Protein AF-A0A955XCD8-F1 (afdb_monomer)

pLDDT: mean 90.39, std 12.27, range [41.38, 97.62]

Nearest PDB structures (foldseek):
  3mpr-assembly1_A  TM=3.540E-01  e=1.830E+00  Bacteroides thetaiotaomicron
  1usp-assembly1_B  TM=4.556E-01  e=6.179E+00  Deinococcus radiodurans R1 = ATCC 13939 = DSM 20539
  3mpr-assembly2_D  TM=3.503E-01  e=1.945E+00  Bacteroides thetaiotaomicron
  4c1r-assembly4_D  TM=3.469E-01  e=5.814E+00  Bacteroides thetaiotaomicron VPI-5482
  3mpr-assembly2_C  TM=3.593E-01  e=7.416E+00  Bacteroides thetaiotaomicron

Solvent-accessible surface area (backbone atoms only — not comparable to full-atom values): 7763 Å² total; per-residue (Å²): 129,85,77,77,78,74,82,87,52,43,66,85,67,39,50,75,35,89,67,56,73,42,82,48,87,45,74,82,43,40,70,12,54,64,61,25,47,70,52,34,46,76,71,42,58,73,48,45,77,54,34,29,31,31,73,87,70,80,42,29,23,43,34,37,40,42,68,62,57,66,87,40,58,72,68,46,49,66,56,52,56,36,49,52,55,21,52,66,62,33,68,84,38,81,82,54,69,48,32,38,36,40,34,31,71,97,44,39,37,36,39,47,45,68,58,43,49,34,43,67,70,63,76,37,56,71,68,63,44,52,73,64,32,22,24,45,66,129

Secondary structure (DSSP, 8-state):
-PPPPP----GGGSEEEP--EEE--GGGGHHHHHHHHHHHHHHSTT-EEEEEEETTS--EEEEEE-SS--SSGGGGHHHHHHHHHHHHHTTT-SSPEEEEEEEETTEEEEEEHHHHHHHHTTSS-HHHHHTT-EEEP-

Foldseek 3Di:
DPDDPQPPDAPVNFAADDFDKDFDDCVLLVQLQVQLVVQCCVLANPKHWGWIATPVRDAIEIEIEGPAADGGLLSCLSVLLSSVSSCVRNVPGPPHHQKYWYHGPPKIKMDGPVLSVCCNVVVDDSSVSSNRIHIYDD

Sequence (138 aa):
APVAPAPAGGFAALKVAPGMYAPVNPAAWKDGLDAVAPLLEKRAPGARTDMQIRTDGRFHALRITLAKPAKAPAELVPVFRSAVVFFERTRAVKPAAEQVVVVSGDVSVVADKAAIMDLFLERVDEAAFVARLGRLGG

Structure (mmCIF, N/CA/C/O backbone):
data_AF-A0A955XCD8-F1
#
_entry.id   AF-A0A955XCD8-F1
#
loop_
_atom_site.group_PDB
_atom_site.id
_atom_site.type_symbol
_atom_site.label_atom_id
_atom_site.label_alt_id
_atom_site.label_comp_id
_atom_site.label_asym_id
_atom_site.label_entity_id
_atom_site.label_seq_id
_atom_site.pdbx_PDB_ins_code
_atom_site.Cartn_x
_atom_site.Cartn_y
_atom_site.Cartn_z
_atom_site.occupancy
_atom_site.B_iso_or_equiv
_atom_site.auth_seq_id
_atom_site.auth_comp_id
_atom_site.auth_asym_id
_atom_site.auth_atom_id
_atom_site.pdbx_PDB_model_num
ATOM 1 N N . ALA A 1 1 ? -35.223 7.211 5.276 1.00 46.28 1 ALA A N 1
ATOM 2 C CA . ALA A 1 1 ? -34.754 5.814 5.369 1.00 46.28 1 ALA A CA 1
ATOM 3 C C . ALA A 1 1 ? -33.669 5.749 6.437 1.00 46.28 1 ALA A C 1
ATOM 5 O O . ALA A 1 1 ? -32.887 6.695 6.491 1.00 46.28 1 ALA A O 1
ATOM 6 N N . PRO A 1 2 ? -33.625 4.724 7.303 1.00 42.66 2 PRO A N 1
ATOM 7 C CA . PRO A 1 2 ? -32.503 4.569 8.217 1.00 42.66 2 PRO A CA 1
ATOM 8 C C . PRO A 1 2 ? -31.244 4.297 7.388 1.00 42.66 2 PRO A C 1
ATOM 10 O O . PRO A 1 2 ? -31.266 3.473 6.474 1.00 42.66 2 PRO A O 1
ATOM 13 N N . VAL A 1 3 ? -30.173 5.033 7.674 1.00 47.31 3 VAL A N 1
ATOM 14 C CA . VAL A 1 3 ? -28.849 4.816 7.086 1.00 47.31 3 VAL A CA 1
ATOM 15 C C . VAL A 1 3 ? -28.376 3.440 7.553 1.00 47.31 3 VAL A C 1
ATOM 17 O O . VAL A 1 3 ? -28.313 3.192 8.756 1.00 47.31 3 VAL A O 1
ATOM 20 N N . ALA A 1 4 ? -28.116 2.526 6.6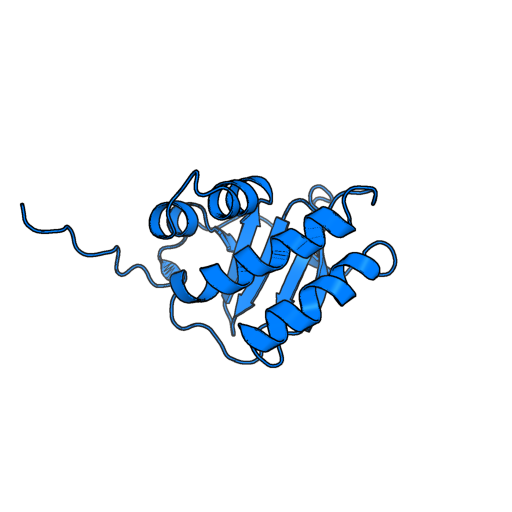16 1.00 41.38 4 ALA A N 1
ATOM 21 C CA . ALA A 1 4 ? -27.574 1.211 6.939 1.00 41.38 4 ALA A CA 1
ATOM 22 C C . ALA A 1 4 ? -26.269 1.383 7.743 1.00 41.38 4 ALA A C 1
ATOM 24 O O . ALA A 1 4 ? -25.456 2.239 7.382 1.00 41.38 4 ALA A 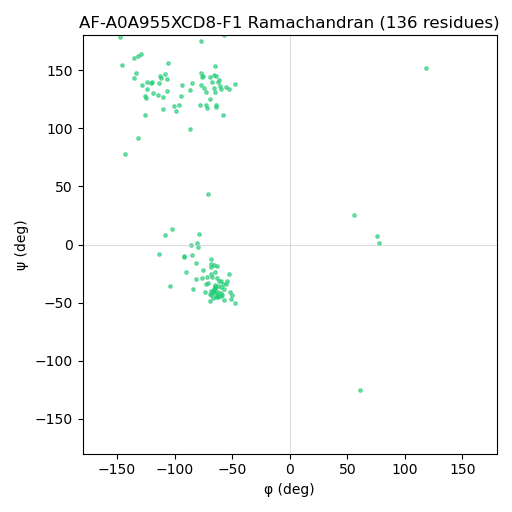O 1
ATOM 25 N N . PRO A 1 5 ? -26.055 0.621 8.831 1.00 45.25 5 PRO A N 1
ATOM 26 C CA . PRO A 1 5 ? -24.815 0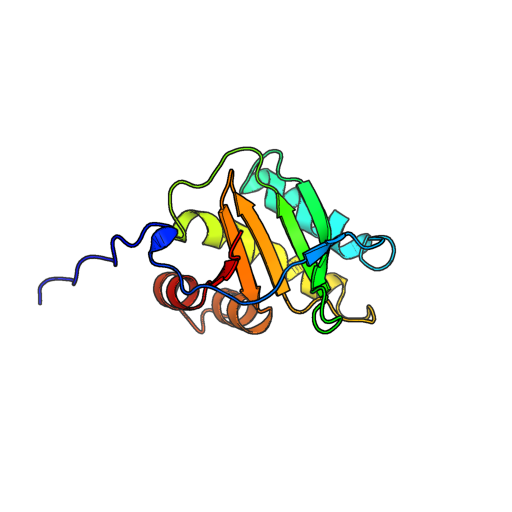.714 9.584 1.00 45.25 5 PRO A CA 1
ATOM 27 C C . PRO A 1 5 ? -23.654 0.366 8.650 1.00 45.25 5 PRO A C 1
ATOM 29 O O . PRO A 1 5 ? -23.724 -0.615 7.905 1.00 45.25 5 PRO A O 1
ATOM 32 N N . ALA A 1 6 ? -22.597 1.182 8.680 1.00 51.66 6 ALA A N 1
ATOM 33 C CA . ALA A 1 6 ? -21.337 0.855 8.023 1.00 51.66 6 ALA A CA 1
ATOM 34 C C . ALA A 1 6 ? -20.957 -0.588 8.390 1.00 51.66 6 ALA A C 1
ATOM 36 O O . ALA A 1 6 ? -21.143 -0.967 9.554 1.00 51.66 6 ALA A O 1
ATOM 37 N N . PRO A 1 7 ? -20.460 -1.415 7.452 1.00 48.56 7 PRO A N 1
ATOM 38 C CA . PRO A 1 7 ? -20.062 -2.763 7.802 1.00 48.56 7 PRO A CA 1
ATOM 39 C C . PRO A 1 7 ? -18.998 -2.656 8.893 1.00 48.56 7 PRO A C 1
ATOM 41 O O . PRO A 1 7 ? -17.886 -2.191 8.653 1.00 48.56 7 PRO A O 1
ATOM 44 N N . ALA A 1 8 ? -19.356 -3.088 10.102 1.00 47.69 8 ALA A N 1
ATOM 45 C CA . ALA A 1 8 ? -18.471 -3.241 11.251 1.00 47.69 8 ALA A CA 1
ATOM 46 C C . ALA A 1 8 ? -17.517 -4.431 11.032 1.00 47.69 8 ALA A C 1
ATOM 48 O O . ALA A 1 8 ? -17.322 -5.284 11.894 1.00 47.69 8 ALA A O 1
ATOM 49 N N . GLY A 1 9 ? -16.966 -4.535 9.827 1.00 60.75 9 GLY A N 1
ATOM 50 C CA . GLY A 1 9 ? -16.002 -5.540 9.453 1.00 60.75 9 GLY A CA 1
ATOM 51 C C . GLY A 1 9 ? -14.622 -5.035 9.820 1.00 60.75 9 GLY A C 1
ATOM 52 O O . GLY A 1 9 ? -14.026 -4.257 9.078 1.00 60.75 9 GLY A O 1
ATOM 53 N N . GLY A 1 10 ? -14.097 -5.482 10.960 1.00 82.38 10 GLY A N 1
ATOM 54 C CA . GLY A 1 10 ? -12.661 -5.394 11.216 1.00 82.38 10 GLY A CA 1
ATOM 55 C C . GLY A 1 10 ? -11.864 -6.122 10.124 1.00 82.38 10 GLY A C 1
ATOM 56 O O . GLY A 1 10 ? -12.427 -6.732 9.215 1.00 82.38 10 GLY A O 1
ATOM 57 N N . PHE A 1 11 ? -10.537 -6.129 10.220 1.00 87.25 11 PHE A N 1
ATOM 58 C CA . PHE A 1 11 ? -9.675 -6.765 9.211 1.00 87.25 11 PHE A CA 1
ATOM 59 C C . PHE A 1 11 ? -10.023 -8.231 8.888 1.00 87.25 11 PHE A C 1
ATOM 61 O O . PHE A 1 11 ? -9.744 -8.693 7.786 1.00 87.25 11 PHE A O 1
ATOM 68 N N . ALA A 1 12 ? -10.660 -8.955 9.814 1.00 85.38 12 ALA A N 1
ATOM 69 C CA . ALA A 1 12 ? -11.139 -10.321 9.605 1.00 85.38 12 ALA A CA 1
ATOM 70 C C . ALA A 1 12 ? -12.251 -10.449 8.543 1.00 85.38 12 ALA A C 1
ATOM 72 O O . ALA A 1 12 ? -12.412 -11.523 7.974 1.00 85.38 12 ALA A O 1
ATOM 73 N N . ALA A 1 13 ? -13.001 -9.378 8.266 1.00 85.81 13 ALA A N 1
ATOM 74 C CA . ALA A 1 13 ? -14.069 -9.364 7.266 1.00 85.81 13 ALA A CA 1
ATOM 75 C C . ALA A 1 13 ? -13.566 -9.082 5.838 1.00 85.81 13 ALA A C 1
ATOM 77 O O . ALA A 1 13 ? -14.334 -9.192 4.883 1.00 85.81 13 ALA A O 1
ATOM 78 N N . LEU A 1 14 ? -12.292 -8.704 5.678 1.00 89.62 14 LEU A N 1
ATOM 79 C CA . LEU A 1 14 ? -11.691 -8.510 4.361 1.00 89.62 14 LEU A CA 1
ATOM 80 C C . LEU A 1 14 ? -11.526 -9.855 3.650 1.00 89.62 14 LEU A C 1
ATOM 82 O O . LEU A 1 14 ? -11.183 -10.869 4.264 1.00 89.62 14 LEU A O 1
ATOM 86 N N . LYS A 1 15 ? -11.715 -9.854 2.327 1.00 90.38 15 LYS A N 1
ATOM 87 C CA . LYS A 1 15 ? -11.483 -11.041 1.496 1.00 90.38 15 LYS A CA 1
ATOM 88 C C . LYS A 1 15 ? -10.020 -11.461 1.608 1.00 90.38 15 LYS A C 1
ATOM 90 O O . LYS A 1 15 ? -9.132 -10.614 1.540 1.00 90.38 15 LYS A O 1
ATOM 95 N N . VAL A 1 16 ? -9.761 -12.760 1.752 1.00 89.94 16 VAL A N 1
ATOM 96 C CA . VAL A 1 16 ? -8.385 -13.267 1.751 1.00 89.94 16 VAL A CA 1
ATOM 97 C C . VAL A 1 16 ? -7.834 -13.174 0.330 1.00 89.94 16 VAL A C 1
ATOM 99 O O . VAL A 1 16 ? -8.366 -13.794 -0.590 1.00 89.94 16 VAL A O 1
ATOM 102 N N . ALA A 1 17 ? -6.789 -12.374 0.151 1.00 87.75 17 ALA A N 1
ATOM 103 C CA . ALA A 1 17 ? -6.063 -12.267 -1.100 1.00 87.75 17 ALA A CA 1
ATOM 104 C C . ALA A 1 17 ? -4.973 -13.352 -1.153 1.00 87.75 17 ALA A C 1
ATOM 106 O O . ALA A 1 17 ? -4.243 -13.533 -0.174 1.00 87.75 17 ALA A O 1
ATOM 107 N N . PRO A 1 18 ? -4.856 -14.086 -2.272 1.00 79.88 18 PRO A N 1
ATOM 108 C CA . PRO A 1 18 ? -3.857 -15.131 -2.412 1.00 79.88 18 PRO A CA 1
ATOM 109 C C . PRO A 1 18 ? -2.462 -14.546 -2.646 1.00 79.88 18 PRO A C 1
ATOM 111 O O . PRO A 1 18 ? -2.289 -13.577 -3.392 1.00 79.88 18 PRO A O 1
ATOM 114 N N . GLY A 1 19 ? -1.462 -15.228 -2.095 1.00 80.25 19 GLY A N 1
ATOM 115 C CA . GLY A 1 19 ? -0.056 -15.009 -2.413 1.00 80.25 19 GLY A CA 1
ATOM 116 C C . GLY A 1 19 ? 0.782 -14.564 -1.223 1.00 80.25 19 GLY A C 1
ATOM 117 O O . GLY A 1 19 ? 0.304 -13.925 -0.291 1.00 80.25 19 GLY A O 1
ATOM 118 N N . MET A 1 20 ? 2.062 -14.906 -1.300 1.00 88.25 20 MET A N 1
ATOM 119 C CA . MET A 1 20 ? 3.102 -14.420 -0.401 1.00 88.25 20 MET A CA 1
ATOM 120 C C . MET A 1 20 ? 3.953 -13.395 -1.149 1.00 88.25 20 MET A C 1
ATOM 122 O O . MET A 1 20 ? 4.019 -13.428 -2.377 1.00 88.25 20 MET A O 1
ATOM 126 N N . TYR A 1 21 ? 4.614 -12.499 -0.423 1.00 92.94 21 TYR A N 1
ATOM 127 C CA . TYR A 1 21 ? 5.494 -11.487 -1.003 1.00 92.94 21 TYR A CA 1
ATOM 128 C C . TYR A 1 21 ? 6.907 -11.643 -0.453 1.00 92.94 21 TYR A C 1
ATOM 130 O O . TYR A 1 21 ? 7.097 -11.878 0.739 1.00 92.94 21 TYR A O 1
ATOM 138 N N . ALA A 1 22 ? 7.894 -11.489 -1.328 1.00 93.31 22 ALA A N 1
ATOM 139 C CA . ALA A 1 22 ? 9.309 -11.492 -0.992 1.00 93.31 22 ALA A CA 1
ATOM 140 C C . ALA A 1 22 ? 9.906 -10.093 -1.222 1.00 93.31 22 ALA A C 1
ATOM 142 O O . ALA A 1 22 ? 9.485 -9.400 -2.153 1.00 93.31 22 ALA A O 1
ATOM 143 N N . PRO A 1 23 ? 10.868 -9.650 -0.394 1.00 94.94 23 PRO A N 1
ATOM 144 C CA . PRO A 1 23 ? 11.543 -8.373 -0.598 1.00 94.94 23 PRO A CA 1
ATOM 145 C C . PRO A 1 23 ? 12.350 -8.374 -1.900 1.00 94.94 23 PRO A C 1
ATOM 147 O O . PRO A 1 23 ? 12.942 -9.387 -2.275 1.00 94.94 23 PRO A O 1
ATOM 150 N N . VAL A 1 24 ? 12.411 -7.222 -2.567 1.00 95.06 24 VAL A N 1
ATOM 151 C CA . VAL A 1 24 ? 13.263 -7.000 -3.746 1.00 95.06 24 VAL A CA 1
ATOM 152 C C . VAL A 1 24 ? 14.094 -5.733 -3.583 1.00 95.06 24 VAL A C 1
ATOM 154 O O . VAL A 1 24 ? 13.805 -4.891 -2.735 1.00 95.06 24 VAL A O 1
ATOM 157 N N . ASN A 1 25 ? 15.137 -5.583 -4.402 1.00 93.56 25 ASN A N 1
ATOM 158 C CA . ASN A 1 25 ? 15.966 -4.381 -4.388 1.00 93.56 25 ASN A CA 1
ATOM 159 C C . ASN A 1 25 ? 15.133 -3.146 -4.801 1.00 93.56 25 ASN A C 1
ATOM 161 O O . ASN A 1 25 ? 14.669 -3.092 -5.941 1.00 93.56 25 ASN A O 1
ATOM 165 N N . PRO A 1 26 ? 14.977 -2.135 -3.928 1.00 93.69 26 PRO A N 1
ATOM 166 C CA . PRO A 1 26 ? 14.133 -0.978 -4.202 1.00 93.69 26 PRO A CA 1
ATOM 167 C C . PRO A 1 26 ? 14.782 0.078 -5.111 1.00 93.69 26 PRO A C 1
ATOM 169 O O . PRO A 1 26 ? 14.125 1.069 -5.423 1.00 93.69 26 PRO A O 1
ATOM 172 N N . ALA A 1 27 ? 16.041 -0.091 -5.538 1.00 94.69 27 ALA A N 1
ATOM 173 C CA . ALA A 1 27 ? 16.820 0.948 -6.223 1.00 94.69 27 ALA A CA 1
ATOM 174 C C . ALA A 1 27 ? 16.102 1.573 -7.432 1.00 94.69 27 ALA A C 1
ATOM 176 O O . ALA A 1 27 ? 16.115 2.792 -7.586 1.00 94.69 27 ALA A O 1
ATOM 177 N N . ALA A 1 28 ? 15.416 0.762 -8.243 1.00 92.88 28 ALA A N 1
ATOM 178 C CA . ALA A 1 28 ? 14.690 1.243 -9.420 1.00 92.88 28 ALA A CA 1
ATOM 179 C C . ALA A 1 28 ? 13.453 2.101 -9.081 1.00 92.88 28 ALA A C 1
ATOM 181 O O . ALA A 1 28 ? 12.991 2.862 -9.924 1.00 92.88 28 ALA A O 1
ATOM 182 N N . TRP A 1 29 ? 12.926 2.008 -7.855 1.00 95.88 29 TRP A N 1
ATOM 183 C CA . TRP A 1 29 ? 11.754 2.754 -7.381 1.00 95.88 29 TRP A CA 1
ATOM 184 C C . TRP A 1 29 ? 12.111 3.857 -6.379 1.00 95.88 29 TRP A C 1
ATOM 186 O O . TRP A 1 29 ? 11.205 4.461 -5.802 1.00 95.88 29 TRP A O 1
ATOM 196 N N . LYS A 1 30 ? 13.407 4.133 -6.170 1.00 95.44 30 LYS A N 1
ATOM 197 C CA . LYS A 1 30 ? 13.894 5.068 -5.148 1.00 95.44 30 LYS A CA 1
ATOM 198 C C . LYS A 1 30 ? 13.194 6.428 -5.205 1.00 95.44 30 LYS A C 1
ATOM 200 O O . LYS A 1 30 ? 12.693 6.882 -4.182 1.00 95.44 30 LYS A O 1
ATOM 205 N N . ASP A 1 31 ? 13.065 7.016 -6.390 1.00 94.12 31 ASP A N 1
ATOM 206 C CA . ASP A 1 31 ? 12.405 8.317 -6.567 1.00 94.12 31 ASP A CA 1
ATOM 207 C C . ASP A 1 31 ? 10.940 8.304 -6.103 1.00 94.12 31 ASP A C 1
ATOM 209 O O . ASP A 1 31 ? 10.445 9.275 -5.530 1.00 94.12 31 ASP A O 1
ATOM 213 N N . GLY A 1 32 ? 10.231 7.193 -6.327 1.00 95.38 32 GLY A N 1
ATOM 214 C CA . GLY A 1 32 ? 8.868 7.013 -5.836 1.00 95.38 32 GLY A CA 1
ATOM 215 C C . GLY A 1 32 ? 8.808 6.866 -4.322 1.00 95.38 32 GLY A C 1
ATOM 216 O O . GLY A 1 32 ? 7.923 7.446 -3.692 1.00 95.38 32 GLY A O 1
ATOM 217 N N . LEU A 1 33 ? 9.735 6.096 -3.744 1.00 96.44 33 LEU A N 1
ATOM 218 C CA . LEU A 1 33 ? 9.825 5.862 -2.300 1.00 96.44 33 LEU A CA 1
ATOM 219 C C . LEU A 1 33 ? 10.129 7.161 -1.543 1.00 96.44 33 LEU A C 1
ATOM 221 O O . LEU A 1 33 ? 9.448 7.481 -0.567 1.00 96.44 33 LEU A O 1
ATOM 225 N N . ASP A 1 34 ? 11.083 7.944 -2.043 1.00 95.88 34 ASP A N 1
ATOM 226 C CA . ASP A 1 34 ? 11.450 9.240 -1.472 1.00 95.88 34 ASP A CA 1
ATOM 227 C C . ASP A 1 34 ? 10.289 10.246 -1.581 1.00 95.88 34 ASP A C 1
ATOM 229 O O . ASP A 1 34 ? 10.050 11.031 -0.664 1.00 95.88 34 ASP A O 1
ATOM 233 N N . ALA A 1 35 ? 9.517 10.202 -2.674 1.00 94.88 35 ALA A N 1
ATOM 234 C CA . ALA A 1 35 ? 8.377 11.094 -2.879 1.00 94.88 35 ALA A CA 1
ATOM 235 C C . ALA A 1 35 ? 7.166 10.767 -1.990 1.00 94.88 35 ALA A C 1
ATOM 237 O O . ALA A 1 35 ? 6.434 11.678 -1.594 1.00 94.88 35 ALA A O 1
ATOM 238 N N . VAL A 1 36 ? 6.926 9.489 -1.679 1.00 95.75 36 VAL A N 1
ATOM 239 C CA . VAL A 1 36 ? 5.791 9.075 -0.836 1.00 95.75 36 VAL A CA 1
ATOM 240 C C . VAL A 1 36 ? 6.076 9.231 0.659 1.00 95.75 36 VAL A C 1
ATOM 242 O O . VAL A 1 36 ? 5.155 9.528 1.421 1.00 95.75 36 VAL A O 1
ATOM 245 N N . ALA A 1 37 ? 7.338 9.110 1.082 1.00 93.62 37 ALA A N 1
ATOM 246 C CA . ALA A 1 37 ? 7.761 9.235 2.479 1.00 93.62 37 ALA A CA 1
ATOM 247 C C . ALA A 1 37 ? 7.201 10.475 3.220 1.00 93.62 37 ALA A C 1
ATOM 249 O O . ALA A 1 37 ? 6.593 10.293 4.276 1.00 93.62 37 ALA A O 1
ATOM 250 N N . PRO A 1 38 ? 7.292 11.720 2.702 1.00 94.50 38 PRO A N 1
ATOM 251 C CA . PRO A 1 38 ? 6.765 12.893 3.409 1.00 94.50 38 PRO A CA 1
ATOM 252 C C . PRO A 1 38 ? 5.232 12.923 3.499 1.00 94.50 38 PRO A C 1
ATOM 254 O O . PRO A 1 38 ? 4.681 13.556 4.401 1.00 94.50 38 PRO A O 1
ATOM 257 N N . LEU A 1 39 ? 4.520 12.268 2.573 1.00 94.75 39 LEU A N 1
ATOM 258 C CA . LEU A 1 39 ? 3.064 12.124 2.664 1.00 94.75 39 LEU A CA 1
ATOM 259 C C . LEU A 1 39 ? 2.693 11.107 3.740 1.00 94.75 39 LEU A C 1
ATOM 261 O O . LEU A 1 39 ? 1.773 11.352 4.521 1.00 94.75 39 LEU A O 1
ATOM 265 N N . LEU A 1 40 ? 3.437 10.003 3.813 1.00 93.69 40 LEU A N 1
ATOM 266 C CA . LEU A 1 40 ? 3.247 8.992 4.844 1.00 93.69 40 LEU A CA 1
ATOM 267 C C . LEU A 1 40 ? 3.575 9.530 6.227 1.00 93.69 40 LEU A C 1
ATOM 269 O O . LEU A 1 40 ? 2.788 9.295 7.128 1.00 93.69 40 LEU A O 1
ATOM 273 N N . GLU A 1 41 ? 4.617 10.339 6.396 1.00 92.94 41 GLU A N 1
ATOM 274 C CA . GLU A 1 41 ? 4.931 10.920 7.706 1.00 92.94 41 GLU A CA 1
ATOM 275 C C . GLU A 1 41 ? 3.776 11.775 8.259 1.00 92.94 41 GLU A C 1
ATOM 277 O O . GLU A 1 41 ? 3.520 11.790 9.459 1.00 92.94 41 GLU A O 1
ATOM 282 N N . LYS A 1 42 ? 2.992 12.423 7.385 1.00 92.12 42 LYS A N 1
ATOM 283 C CA . LYS A 1 42 ? 1.798 13.188 7.785 1.00 92.12 42 LYS A CA 1
ATOM 284 C C . LYS A 1 42 ? 0.589 12.313 8.134 1.00 92.12 42 LYS A C 1
ATOM 286 O O . LYS A 1 42 ? -0.282 12.761 8.875 1.00 92.12 42 LYS A O 1
ATOM 291 N N . ARG A 1 43 ? 0.470 11.121 7.542 1.00 91.69 43 ARG A N 1
ATOM 292 C CA . ARG A 1 43 ? -0.728 10.256 7.643 1.00 91.69 43 ARG A CA 1
ATOM 293 C C . ARG A 1 43 ? -0.539 9.071 8.588 1.00 91.69 43 ARG A C 1
ATOM 295 O O . ARG A 1 43 ? 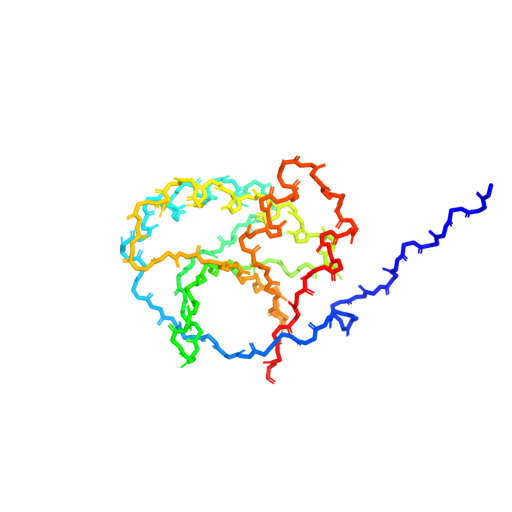-1.476 8.683 9.273 1.00 91.69 43 ARG A O 1
ATOM 302 N N . ALA A 1 44 ? 0.663 8.522 8.615 1.00 92.06 44 ALA A N 1
ATOM 303 C CA . ALA A 1 44 ? 1.116 7.409 9.428 1.00 92.06 44 ALA A CA 1
ATOM 304 C C . ALA A 1 44 ? 2.580 7.660 9.855 1.00 92.06 44 ALA A C 1
ATOM 306 O O . ALA A 1 44 ? 3.498 7.087 9.262 1.00 92.06 44 ALA A O 1
ATOM 307 N N . PRO A 1 45 ? 2.808 8.522 10.865 1.00 93.31 45 PRO A N 1
ATOM 308 C CA . PRO A 1 45 ? 4.149 8.880 11.323 1.00 93.31 45 PRO A CA 1
ATOM 309 C C . PRO A 1 45 ? 5.006 7.654 11.646 1.00 93.31 45 PRO A C 1
ATOM 311 O O . PRO A 1 45 ? 4.547 6.726 12.322 1.00 93.31 45 PRO A O 1
ATOM 314 N N . GLY A 1 46 ? 6.248 7.649 11.162 1.00 93.19 46 GLY A N 1
ATOM 315 C CA . GLY A 1 46 ? 7.183 6.537 11.335 1.00 93.19 46 GLY A CA 1
ATOM 316 C C . GLY A 1 46 ? 6.919 5.321 10.440 1.00 93.19 46 GLY A C 1
ATOM 317 O O . GLY A 1 46 ? 7.576 4.291 10.619 1.00 93.19 46 GLY A O 1
ATOM 318 N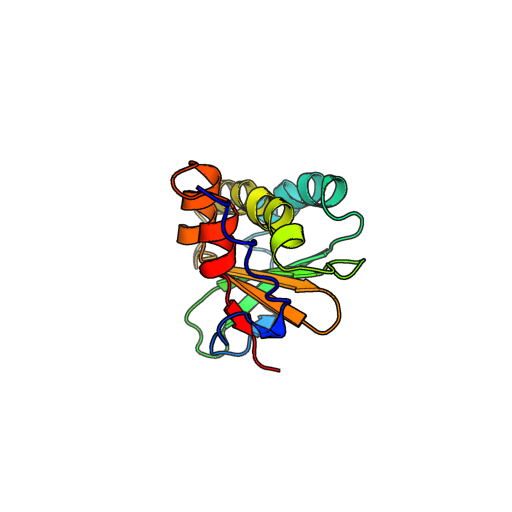 N . ALA A 1 47 ? 5.980 5.402 9.489 1.00 95.25 47 ALA A N 1
ATOM 319 C CA . ALA A 1 47 ? 5.801 4.353 8.493 1.00 95.25 47 ALA A CA 1
ATOM 320 C C . ALA A 1 47 ? 7.059 4.193 7.627 1.00 95.25 47 ALA A C 1
ATOM 322 O O . ALA A 1 47 ? 7.696 5.164 7.223 1.00 95.25 47 ALA A O 1
ATOM 323 N N . ARG A 1 48 ? 7.405 2.944 7.319 1.00 95.38 48 ARG A N 1
ATOM 324 C CA . ARG A 1 48 ? 8.540 2.595 6.456 1.00 95.38 48 ARG A CA 1
ATOM 325 C C . ARG A 1 48 ? 8.044 2.080 5.122 1.00 95.38 48 ARG A C 1
ATOM 327 O O . ARG A 1 48 ? 7.017 1.407 5.074 1.00 95.38 48 ARG A O 1
ATOM 334 N N . THR A 1 49 ? 8.792 2.352 4.062 1.00 96.44 49 THR A N 1
ATOM 335 C CA . THR A 1 49 ? 8.470 1.890 2.714 1.00 96.44 49 THR A CA 1
ATOM 336 C C . THR A 1 49 ? 9.574 1.008 2.156 1.00 96.44 49 THR A C 1
ATOM 338 O O . THR A 1 49 ? 10.759 1.270 2.357 1.00 96.44 49 THR A O 1
ATOM 341 N N . ASP A 1 50 ? 9.178 -0.057 1.469 1.00 95.62 50 ASP A N 1
ATOM 342 C CA . ASP A 1 50 ? 10.079 -0.939 0.732 1.00 95.62 50 ASP A CA 1
ATOM 343 C C . ASP A 1 50 ? 9.377 -1.497 -0.516 1.00 95.62 50 ASP A C 1
ATOM 345 O O . ASP A 1 50 ? 8.221 -1.164 -0.797 1.00 95.62 50 ASP A O 1
ATOM 349 N N . MET A 1 51 ? 10.097 -2.296 -1.301 1.00 97.38 51 MET A N 1
ATOM 350 C CA . MET A 1 51 ? 9.555 -2.958 -2.483 1.00 97.38 51 MET A CA 1
ATOM 351 C C . MET A 1 51 ? 9.519 -4.464 -2.281 1.00 97.38 51 MET A C 1
ATOM 353 O O . MET A 1 51 ? 10.476 -5.077 -1.799 1.00 97.38 51 MET A O 1
ATOM 357 N N . GLN A 1 52 ? 8.431 -5.070 -2.742 1.00 96.38 52 GLN A N 1
ATOM 358 C CA . GLN A 1 52 ? 8.257 -6.513 -2.744 1.00 96.38 52 GLN A CA 1
ATOM 359 C C . GLN A 1 52 ? 7.781 -7.020 -4.099 1.00 96.38 52 GLN A C 1
ATOM 361 O O . GLN A 1 52 ? 7.245 -6.270 -4.913 1.00 96.38 52 GLN A O 1
ATOM 366 N N . ILE A 1 53 ? 7.943 -8.318 -4.322 1.00 96.00 53 ILE A N 1
ATOM 367 C CA . ILE A 1 53 ? 7.339 -9.046 -5.432 1.00 96.00 53 ILE A CA 1
ATOM 368 C C . ILE A 1 53 ? 6.527 -10.208 -4.876 1.00 96.00 53 ILE A C 1
ATOM 370 O O . ILE A 1 53 ? 6.949 -10.875 -3.929 1.00 96.00 53 ILE A O 1
ATOM 374 N N . ARG A 1 54 ? 5.353 -10.461 -5.449 1.00 93.75 54 ARG A N 1
ATOM 375 C CA . ARG A 1 54 ? 4.596 -11.672 -5.143 1.00 93.75 54 ARG A CA 1
ATOM 376 C C . ARG A 1 54 ? 5.425 -12.895 -5.546 1.00 93.75 54 ARG A C 1
ATOM 378 O O . ARG A 1 54 ? 6.097 -12.870 -6.572 1.00 93.75 54 ARG A O 1
ATOM 385 N N . THR A 1 55 ? 5.394 -13.964 -4.758 1.00 91.00 55 THR A N 1
ATOM 386 C CA . THR A 1 55 ? 6.256 -15.147 -4.942 1.00 91.00 55 THR A CA 1
ATOM 387 C C . THR A 1 55 ? 6.020 -15.898 -6.252 1.00 91.00 55 THR A C 1
ATOM 389 O O . THR A 1 55 ? 6.893 -16.635 -6.692 1.00 91.00 55 THR A O 1
ATOM 392 N N . ASP A 1 56 ? 4.879 -15.684 -6.910 1.00 88.62 56 ASP A N 1
ATOM 393 C CA . ASP A 1 56 ? 4.612 -16.182 -8.264 1.00 88.62 56 ASP A CA 1
ATOM 394 C C . ASP A 1 56 ? 5.235 -15.313 -9.378 1.00 88.62 56 ASP A C 1
ATOM 396 O O . ASP A 1 56 ? 5.047 -15.592 -10.561 1.00 88.62 56 ASP A O 1
ATOM 400 N N . GLY A 1 57 ? 5.948 -14.243 -9.014 1.00 86.94 57 GLY A N 1
ATOM 401 C CA . GLY A 1 57 ? 6.661 -13.335 -9.910 1.00 86.94 57 GLY A CA 1
ATOM 402 C C . GLY A 1 57 ? 5.785 -12.315 -10.638 1.00 86.94 57 GLY A C 1
ATOM 403 O O . GLY A 1 57 ? 6.305 -11.534 -11.432 1.00 86.94 57 GLY A O 1
ATOM 404 N N . ARG A 1 58 ? 4.465 -12.302 -10.405 1.00 87.12 58 ARG A N 1
ATOM 405 C CA . ARG A 1 58 ? 3.532 -11.552 -11.266 1.00 87.12 58 ARG A CA 1
ATOM 406 C C . ARG A 1 58 ? 3.407 -10.080 -10.899 1.00 87.12 58 ARG A C 1
ATOM 408 O O . ARG A 1 58 ? 3.319 -9.254 -11.798 1.00 87.12 58 ARG A O 1
ATOM 415 N N . PHE A 1 59 ? 3.414 -9.747 -9.609 1.00 91.88 59 PHE A N 1
ATOM 416 C CA . PHE A 1 59 ? 3.139 -8.382 -9.156 1.00 91.88 59 PHE A CA 1
ATOM 417 C C . PHE A 1 59 ? 4.255 -7.830 -8.287 1.00 91.88 59 PHE A C 1
ATOM 419 O O . PHE A 1 59 ? 4.597 -8.418 -7.262 1.00 91.88 59 PHE A O 1
ATOM 426 N N . HIS A 1 60 ? 4.768 -6.662 -8.672 1.00 95.69 60 HIS A N 1
ATOM 427 C CA . HIS A 1 60 ? 5.575 -5.837 -7.780 1.00 95.69 60 HIS A CA 1
ATOM 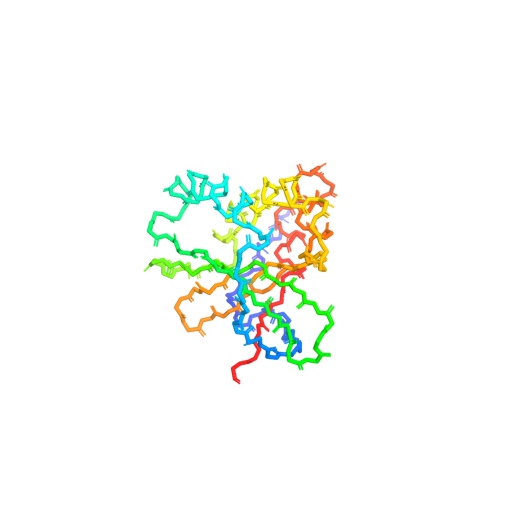428 C C . HIS A 1 60 ? 4.646 -4.974 -6.933 1.00 95.69 60 HIS A C 1
ATOM 430 O O . HIS A 1 60 ? 3.661 -4.421 -7.434 1.00 95.69 60 HIS A O 1
ATOM 436 N N . ALA A 1 61 ? 4.975 -4.846 -5.655 1.00 96.81 61 ALA A N 1
ATOM 437 C CA . ALA A 1 61 ? 4.191 -4.113 -4.687 1.00 96.81 61 ALA A CA 1
ATOM 438 C C . ALA A 1 61 ? 5.050 -3.108 -3.924 1.00 96.81 61 ALA A C 1
ATOM 440 O O . ALA A 1 61 ? 6.156 -3.427 -3.485 1.00 96.81 61 ALA A O 1
ATOM 441 N N . LEU A 1 62 ? 4.503 -1.910 -3.727 1.00 97.62 62 LEU A N 1
ATOM 442 C CA . LEU A 1 62 ? 4.982 -1.000 -2.694 1.00 97.62 62 LEU A CA 1
ATOM 443 C C . LEU A 1 62 ? 4.536 -1.556 -1.344 1.00 97.62 62 LEU A C 1
ATOM 445 O O . LEU A 1 62 ? 3.335 -1.669 -1.099 1.00 97.62 62 LEU A O 1
ATOM 449 N N . ARG A 1 63 ? 5.470 -1.864 -0.450 1.00 97.19 63 ARG A N 1
ATOM 450 C CA . ARG A 1 63 ? 5.131 -2.189 0.933 1.00 97.19 63 ARG A CA 1
ATOM 451 C C . ARG A 1 63 ? 5.214 -0.942 1.791 1.00 97.19 63 ARG A C 1
ATOM 453 O O . ARG A 1 63 ? 6.167 -0.175 1.700 1.00 97.19 63 ARG A O 1
ATOM 460 N N . ILE A 1 64 ? 4.233 -0.777 2.666 1.00 97.56 64 ILE A N 1
ATOM 461 C CA . ILE A 1 64 ? 4.172 0.282 3.667 1.00 97.56 64 ILE A 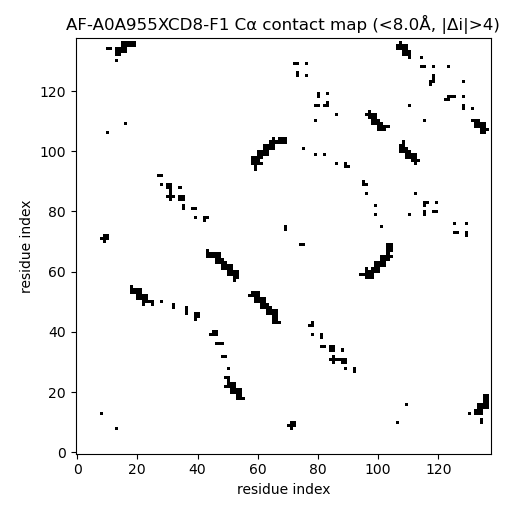CA 1
ATOM 462 C C . ILE A 1 64 ? 3.986 -0.388 5.025 1.00 97.56 64 ILE A C 1
ATOM 464 O O . ILE A 1 64 ? 2.942 -0.970 5.294 1.00 97.56 64 ILE A O 1
ATOM 468 N N . THR A 1 65 ? 4.991 -0.326 5.888 1.00 96.94 65 THR A N 1
ATOM 469 C CA . THR A 1 65 ? 4.918 -0.880 7.245 1.00 96.94 65 THR A CA 1
ATOM 470 C C . THR A 1 65 ? 4.608 0.239 8.225 1.00 96.94 65 THR A C 1
ATOM 472 O O . THR A 1 65 ? 5.417 1.151 8.390 1.00 96.94 65 THR A O 1
ATOM 475 N N . LEU A 1 66 ? 3.440 0.183 8.865 1.00 96.75 66 LEU A N 1
ATOM 476 C CA . LEU A 1 66 ? 3.006 1.191 9.829 1.00 96.75 66 LEU A CA 1
ATOM 477 C C . LEU A 1 66 ? 3.719 0.998 11.170 1.00 96.75 66 LEU A C 1
ATOM 479 O O . LEU A 1 66 ? 3.812 -0.118 11.675 1.00 96.75 66 LEU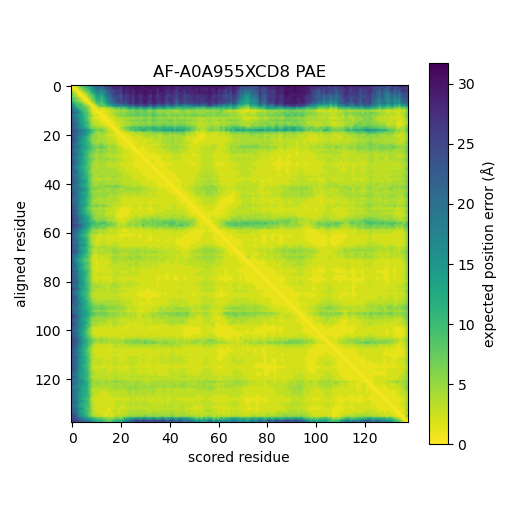 A O 1
ATOM 483 N N . ALA A 1 67 ? 4.169 2.096 11.784 1.00 94.75 67 ALA A N 1
ATOM 484 C CA . ALA A 1 67 ? 4.729 2.057 13.137 1.00 94.75 67 ALA A CA 1
ATOM 485 C C . ALA A 1 67 ? 3.655 1.808 14.208 1.00 94.75 67 ALA A C 1
ATOM 487 O O . ALA A 1 67 ? 3.924 1.177 15.229 1.00 94.75 67 ALA A O 1
ATOM 488 N N . LYS A 1 68 ? 2.435 2.309 13.980 1.00 93.44 68 LYS A N 1
ATOM 489 C CA . LYS A 1 68 ? 1.267 2.072 14.832 1.00 93.44 68 LYS A CA 1
ATOM 490 C C . LYS A 1 68 ? 0.229 1.276 14.043 1.00 93.44 68 LYS A C 1
ATOM 492 O O . LYS A 1 68 ? -0.105 1.699 12.935 1.00 93.44 68 LYS A O 1
ATOM 497 N N . PRO A 1 69 ? -0.285 0.160 14.582 1.00 92.88 69 PRO A N 1
ATOM 498 C CA . PRO A 1 69 ? -1.300 -0.618 13.894 1.00 92.88 69 PRO A CA 1
ATOM 499 C C . PRO A 1 69 ? -2.596 0.192 13.777 1.00 92.88 69 PRO A C 1
ATOM 501 O O . PRO A 1 69 ? -3.046 0.813 14.743 1.00 92.88 69 PRO A O 1
ATOM 504 N N . ALA A 1 70 ? -3.190 0.166 12.591 1.00 92.88 70 ALA A N 1
ATOM 505 C CA . ALA A 1 70 ? -4.541 0.639 12.348 1.00 92.88 70 ALA A CA 1
ATOM 506 C C . ALA A 1 70 ? -5.554 -0.248 13.082 1.00 92.88 70 ALA A C 1
ATOM 508 O O . ALA A 1 70 ? -5.369 -1.462 13.196 1.00 92.88 70 ALA A O 1
ATOM 509 N N . LYS A 1 71 ? -6.649 0.350 13.554 1.00 91.44 71 LYS A N 1
ATOM 510 C CA . LYS A 1 71 ? -7.719 -0.365 14.270 1.00 91.44 71 LYS A CA 1
ATOM 511 C C . LYS A 1 71 ? -8.799 -0.895 13.332 1.00 91.44 71 LYS A C 1
ATOM 513 O O . LYS A 1 71 ? -9.496 -1.848 13.671 1.00 91.44 71 LYS A O 1
ATOM 518 N N . ALA A 1 72 ? -8.932 -0.290 12.155 1.00 92.38 72 ALA A N 1
ATOM 519 C CA . ALA A 1 72 ? -9.927 -0.654 11.158 1.00 92.38 72 ALA A CA 1
ATOM 520 C C . ALA A 1 72 ? -9.389 -0.468 9.729 1.00 92.38 72 ALA A C 1
ATOM 522 O O . ALA A 1 72 ? -8.543 0.401 9.508 1.00 92.38 72 ALA A O 1
ATOM 523 N N . PRO A 1 73 ? -9.921 -1.206 8.734 1.00 93.81 73 PRO A N 1
ATOM 524 C CA . PRO A 1 73 ? -9.538 -1.030 7.331 1.00 93.81 73 PRO A CA 1
ATOM 525 C C . PRO A 1 73 ? -9.700 0.408 6.816 1.00 93.81 73 PRO A C 1
ATOM 527 O O . PRO A 1 73 ? -8.887 0.867 6.019 1.00 93.81 73 PRO A O 1
ATOM 530 N N . ALA A 1 74 ? -10.707 1.139 7.304 1.00 94.12 74 ALA A N 1
ATOM 531 C CA . ALA A 1 74 ? -10.954 2.530 6.924 1.00 94.12 74 ALA A CA 1
ATOM 532 C C . ALA A 1 74 ? -9.787 3.472 7.285 1.00 94.12 74 ALA A C 1
ATOM 534 O O . ALA A 1 74 ? -9.499 4.412 6.550 1.00 94.12 74 ALA A O 1
ATOM 535 N N . GLU A 1 75 ? -9.048 3.191 8.362 1.00 94.62 75 GLU A N 1
ATOM 536 C CA . GLU A 1 75 ? -7.880 3.994 8.754 1.00 94.62 75 GLU A CA 1
ATOM 537 C C . GLU A 1 75 ? -6.710 3.852 7.766 1.00 94.62 75 GLU A C 1
ATOM 539 O O . GLU A 1 75 ? -5.813 4.693 7.744 1.00 94.62 75 GLU A O 1
ATOM 544 N N . LEU A 1 76 ? -6.718 2.822 6.910 1.00 95.19 76 LEU A N 1
ATOM 545 C CA . LEU A 1 76 ? -5.704 2.633 5.871 1.00 95.19 76 LEU A CA 1
ATOM 546 C C . LEU A 1 76 ? -5.968 3.481 4.621 1.00 95.19 76 LEU A C 1
ATOM 548 O O . LEU A 1 76 ? -5.066 3.662 3.804 1.00 95.19 76 LEU A O 1
ATOM 552 N N . VAL A 1 77 ? -7.176 4.023 4.450 1.00 95.94 77 VAL A N 1
ATOM 553 C CA . VAL A 1 77 ? -7.561 4.776 3.245 1.00 95.94 77 VAL A CA 1
ATOM 554 C C . VAL A 1 77 ? -6.628 5.970 2.986 1.00 95.94 77 VAL A C 1
ATOM 556 O O . VAL A 1 77 ? -6.112 6.081 1.869 1.00 95.94 77 VAL A O 1
ATOM 559 N N . PRO A 1 78 ? -6.295 6.826 3.976 1.00 94.75 78 PRO A N 1
ATOM 560 C CA . PRO A 1 78 ? -5.344 7.920 3.763 1.00 94.75 78 PRO A CA 1
ATOM 561 C C . PRO A 1 78 ? -3.925 7.441 3.408 1.00 94.75 78 PRO A C 1
ATOM 563 O O . PRO A 1 78 ? -3.195 8.138 2.696 1.00 94.75 78 PRO A O 1
ATOM 566 N N . VAL A 1 79 ? -3.529 6.251 3.877 1.00 96.25 79 VAL A N 1
ATOM 567 C CA . VAL A 1 79 ? -2.235 5.629 3.551 1.00 96.25 79 VAL A CA 1
ATOM 568 C C . VAL A 1 79 ? -2.214 5.211 2.082 1.00 96.25 79 VAL A C 1
ATOM 570 O O . VAL A 1 79 ? -1.301 5.592 1.351 1.00 96.25 79 VAL A O 1
ATOM 573 N N . PHE A 1 80 ? -3.257 4.522 1.612 1.00 97.00 80 PHE A N 1
ATOM 574 C CA . PHE A 1 80 ? -3.385 4.139 0.205 1.00 97.00 80 PHE A CA 1
ATOM 575 C C . PHE A 1 80 ? -3.455 5.350 -0.731 1.00 97.00 80 PHE A C 1
ATOM 577 O O . PHE A 1 80 ? -2.780 5.355 -1.759 1.00 97.00 80 PHE A O 1
ATOM 584 N N . ARG A 1 81 ? -4.176 6.420 -0.361 1.00 95.69 81 ARG A N 1
ATOM 585 C CA . ARG A 1 81 ? -4.188 7.675 -1.141 1.00 95.69 81 ARG A CA 1
ATOM 586 C C . ARG A 1 81 ? -2.790 8.275 -1.308 1.00 95.69 81 ARG A C 1
ATOM 588 O O . ARG A 1 81 ? -2.489 8.847 -2.351 1.00 95.69 81 ARG A O 1
ATOM 595 N N . SER A 1 82 ? -1.918 8.122 -0.311 1.00 94.69 82 SER A N 1
ATOM 596 C CA . SER A 1 82 ? -0.546 8.635 -0.387 1.00 94.69 82 SER A CA 1
ATOM 597 C C . SER A 1 82 ? 0.291 7.893 -1.435 1.00 94.69 82 SER A C 1
ATOM 599 O O . SER A 1 82 ? 1.169 8.497 -2.042 1.00 94.69 82 SER A O 1
ATOM 601 N N . ALA A 1 83 ? -0.015 6.625 -1.732 1.00 95.69 83 ALA A N 1
ATOM 602 C CA . ALA A 1 83 ? 0.708 5.830 -2.728 1.00 95.69 83 ALA A CA 1
ATOM 603 C C . ALA A 1 83 ? 0.519 6.310 -4.182 1.00 95.69 83 ALA A C 1
ATOM 605 O O . ALA A 1 83 ? 1.277 5.908 -5.063 1.00 95.69 83 ALA A O 1
ATOM 606 N N . VAL A 1 84 ? -0.436 7.205 -4.455 1.00 95.94 84 VAL A N 1
ATOM 607 C CA . VAL A 1 84 ? -0.639 7.773 -5.801 1.00 95.94 84 VAL A CA 1
ATOM 608 C C . VAL A 1 84 ? 0.621 8.482 -6.295 1.00 95.94 84 VAL A C 1
ATOM 610 O O . VAL A 1 84 ? 1.044 8.258 -7.428 1.00 95.94 84 VAL A O 1
ATOM 613 N N . VAL A 1 85 ? 1.286 9.266 -5.435 1.00 95.50 85 VAL A N 1
ATOM 614 C CA . VAL A 1 85 ? 2.521 9.965 -5.830 1.00 95.50 85 VAL A CA 1
ATOM 615 C C . VAL A 1 85 ? 3.629 8.982 -6.203 1.00 95.50 85 VAL A C 1
ATOM 617 O O . VAL A 1 85 ? 4.388 9.235 -7.134 1.00 95.50 85 VAL A O 1
ATOM 620 N N . PHE A 1 86 ? 3.698 7.838 -5.519 1.00 96.94 86 PHE A N 1
ATOM 621 C CA . PHE A 1 86 ? 4.659 6.792 -5.836 1.00 96.94 86 PHE A CA 1
ATOM 622 C C . PHE A 1 86 ? 4.420 6.254 -7.253 1.00 96.94 86 PHE A C 1
ATOM 624 O O . PHE A 1 86 ? 5.368 6.147 -8.032 1.00 96.94 86 PHE A O 1
ATOM 631 N N . PHE A 1 87 ? 3.166 5.981 -7.630 1.00 96.06 87 PHE A N 1
ATOM 632 C CA . PHE A 1 87 ? 2.837 5.501 -8.976 1.00 96.06 87 PHE A CA 1
ATOM 633 C C . PHE A 1 87 ? 3.126 6.530 -10.069 1.00 96.06 87 PHE A C 1
ATOM 635 O O . PHE A 1 87 ? 3.623 6.159 -11.132 1.00 96.06 87 PHE A O 1
ATOM 642 N N . GLU A 1 88 ? 2.861 7.808 -9.805 1.00 95.12 88 GLU A N 1
ATOM 643 C CA . GLU A 1 88 ? 3.170 8.892 -10.741 1.00 95.12 88 GLU A CA 1
ATOM 644 C C . GLU A 1 88 ? 4.681 9.010 -10.983 1.00 95.12 88 GLU A C 1
ATOM 646 O O . GLU A 1 88 ? 5.137 9.105 -12.125 1.00 95.12 88 GLU A O 1
ATOM 651 N N . ARG A 1 89 ? 5.480 8.933 -9.912 1.00 95.88 89 ARG A N 1
ATOM 652 C CA . ARG A 1 89 ? 6.948 9.033 -9.977 1.00 95.88 89 ARG A CA 1
ATOM 653 C C . ARG A 1 89 ? 7.608 7.802 -10.587 1.00 95.88 89 ARG A C 1
ATOM 655 O O . ARG A 1 89 ? 8.654 7.924 -11.210 1.00 95.88 89 ARG A O 1
ATOM 662 N N . THR A 1 90 ? 6.984 6.634 -10.463 1.00 94.75 90 THR A N 1
ATOM 663 C CA . THR A 1 90 ? 7.526 5.358 -10.958 1.00 94.75 90 THR A CA 1
ATOM 664 C C . THR A 1 90 ? 6.880 4.891 -12.262 1.00 94.75 90 THR A C 1
ATOM 666 O O . THR A 1 90 ? 7.106 3.764 -12.694 1.00 94.75 90 THR A O 1
ATOM 669 N N . ARG A 1 91 ? 6.122 5.756 -12.952 1.00 93.44 91 ARG A N 1
ATOM 670 C CA . ARG A 1 91 ? 5.397 5.410 -14.191 1.00 93.44 91 ARG A CA 1
ATOM 671 C C . ARG A 1 91 ? 6.274 4.801 -15.295 1.00 93.44 91 ARG A C 1
ATOM 673 O O . ARG A 1 91 ? 5.784 4.003 -16.090 1.00 93.44 91 ARG A O 1
ATOM 680 N N . ALA A 1 92 ? 7.548 5.195 -15.352 1.00 93.94 92 ALA A N 1
ATOM 681 C CA . ALA A 1 92 ? 8.515 4.738 -16.350 1.00 93.94 92 ALA A CA 1
ATOM 682 C C . ALA A 1 92 ? 9.320 3.503 -15.902 1.00 93.94 92 ALA A C 1
ATOM 684 O O . ALA A 1 92 ? 10.014 2.902 -16.718 1.00 93.94 92 ALA A O 1
ATOM 685 N N . VAL A 1 93 ? 9.230 3.114 -14.627 1.00 93.06 93 VAL A N 1
ATOM 686 C CA . VAL A 1 93 ? 9.993 1.995 -14.064 1.00 93.06 93 VAL A CA 1
ATOM 687 C C . VAL A 1 93 ? 9.403 0.673 -14.550 1.00 93.06 93 VAL A C 1
ATOM 689 O O . VAL A 1 93 ? 8.182 0.479 -14.552 1.00 93.06 93 VAL A O 1
ATOM 692 N N . LYS A 1 94 ? 10.279 -0.244 -14.971 1.00 90.56 94 LYS A N 1
ATOM 693 C CA . LYS A 1 94 ? 9.922 -1.609 -15.363 1.00 90.56 94 LYS A CA 1
ATOM 694 C C . LYS A 1 94 ? 10.731 -2.614 -14.540 1.00 90.56 94 LYS A C 1
ATOM 696 O O . LYS A 1 94 ? 11.946 -2.452 -14.451 1.00 90.56 94 LYS A O 1
ATOM 701 N N . PRO A 1 95 ? 10.090 -3.658 -13.993 1.00 90.06 95 PRO A N 1
ATOM 702 C CA . PRO A 1 95 ? 8.642 -3.914 -13.987 1.00 90.06 95 PRO A CA 1
ATOM 703 C C . PRO A 1 95 ? 7.851 -2.863 -13.184 1.00 90.06 95 PRO A C 1
ATOM 705 O O . PRO A 1 95 ? 8.388 -2.195 -12.305 1.00 90.06 95 PRO A O 1
ATOM 708 N N . ALA A 1 96 ? 6.577 -2.665 -13.532 1.00 92.75 96 ALA A N 1
ATOM 709 C CA . ALA A 1 96 ? 5.740 -1.686 -12.844 1.00 92.75 96 ALA A CA 1
ATOM 710 C C . ALA A 1 96 ? 5.301 -2.227 -11.478 1.00 92.75 96 ALA A C 1
ATOM 712 O O . ALA A 1 96 ? 5.008 -3.412 -11.339 1.00 92.75 96 ALA A O 1
ATOM 713 N N . ALA A 1 97 ? 5.210 -1.342 -10.487 1.00 94.19 97 ALA A N 1
ATOM 714 C CA . ALA A 1 97 ? 4.521 -1.646 -9.243 1.00 94.19 97 ALA A CA 1
ATOM 715 C C . ALA A 1 97 ? 3.009 -1.533 -9.473 1.00 94.19 97 ALA A C 1
ATOM 717 O O . ALA A 1 97 ? 2.505 -0.474 -9.858 1.00 94.19 97 ALA A O 1
ATOM 718 N N . GLU A 1 98 ? 2.296 -2.632 -9.261 1.00 95.31 98 GLU A N 1
ATOM 719 C CA . GLU A 1 98 ? 0.863 -2.749 -9.558 1.00 95.31 98 GLU A CA 1
ATOM 720 C C . GLU A 1 98 ? 0.015 -2.909 -8.300 1.00 95.31 98 GLU A C 1
ATOM 722 O O . GLU A 1 98 ? -1.208 -2.824 -8.371 1.00 95.31 98 GLU A O 1
ATOM 727 N N . GLN A 1 99 ? 0.651 -3.096 -7.144 1.00 96.44 99 GLN A N 1
ATOM 728 C CA . GLN A 1 99 ? -0.026 -3.303 -5.870 1.00 96.44 99 GLN A CA 1
ATOM 729 C C . GLN A 1 99 ? 0.613 -2.476 -4.755 1.00 96.44 99 GLN A C 1
ATOM 731 O O . GLN A 1 99 ? 1.762 -2.038 -4.846 1.00 96.44 99 GLN A O 1
ATOM 736 N N . VAL A 1 100 ? -0.146 -2.267 -3.685 1.00 97.50 100 VAL A N 1
ATOM 737 C CA . VAL A 1 100 ? 0.350 -1.711 -2.427 1.00 97.50 100 VAL A CA 1
ATOM 738 C C . VAL A 1 100 ? -0.023 -2.668 -1.312 1.00 97.50 100 VAL A C 1
ATOM 740 O O . VAL A 1 100 ? -1.190 -3.031 -1.184 1.00 97.50 100 VAL A O 1
ATOM 743 N N . VAL A 1 101 ? 0.959 -3.058 -0.508 1.00 97.25 101 VAL A N 1
ATOM 744 C CA . VAL A 1 101 ? 0.781 -3.889 0.683 1.00 97.25 101 VAL A CA 1
ATOM 745 C C . VAL A 1 101 ? 1.033 -3.024 1.910 1.00 97.25 101 VAL A C 1
ATOM 747 O O . VAL A 1 101 ? 2.139 -2.542 2.122 1.00 97.25 101 VAL A O 1
ATOM 750 N N . VAL A 1 102 ? 0.017 -2.828 2.740 1.00 97.38 102 VAL A N 1
ATOM 751 C CA . VAL A 1 102 ? 0.137 -2.133 4.020 1.00 97.38 102 VAL A CA 1
ATOM 752 C C . VAL A 1 102 ? 0.208 -3.162 5.140 1.00 97.38 102 VAL A C 1
ATOM 754 O O . VAL A 1 102 ? -0.727 -3.936 5.339 1.00 97.38 102 VAL A O 1
ATOM 757 N N . VAL A 1 103 ? 1.314 -3.164 5.879 1.00 96.44 103 VAL A N 1
ATOM 758 C CA . VAL A 1 103 ? 1.523 -4.000 7.064 1.00 96.44 103 VAL A CA 1
ATOM 759 C C . VAL A 1 103 ? 1.178 -3.185 8.304 1.00 96.44 103 VAL A C 1
ATOM 761 O O . VAL A 1 103 ? 1.772 -2.138 8.558 1.00 96.44 103 VAL A O 1
ATOM 764 N N . SER A 1 104 ? 0.207 -3.670 9.070 1.00 94.56 104 SER A N 1
ATOM 765 C CA . SER A 1 104 ? -0.377 -3.016 10.235 1.00 94.56 104 SER A CA 1
ATOM 766 C C . SER A 1 104 ? -0.446 -4.004 11.401 1.00 94.56 104 SER A C 1
ATOM 768 O O . SER A 1 104 ? -1.428 -4.736 11.546 1.00 94.56 104 SER A O 1
ATOM 770 N N . GLY A 1 105 ? 0.599 -4.028 12.233 1.00 91.25 105 GLY A N 1
ATOM 771 C CA . GLY A 1 105 ? 0.761 -5.066 13.256 1.00 91.25 105 GLY A CA 1
ATOM 772 C C . GLY A 1 105 ? 0.870 -6.441 12.598 1.00 91.25 105 GLY A C 1
ATOM 773 O O . GLY A 1 105 ? 1.677 -6.621 11.688 1.00 91.25 105 GLY A O 1
ATOM 774 N N . ASP A 1 106 ? 0.007 -7.369 13.003 1.00 88.75 106 ASP A N 1
ATOM 775 C CA . ASP A 1 106 ? -0.018 -8.745 12.485 1.00 88.75 106 ASP A CA 1
ATOM 776 C C . ASP A 1 106 ? -0.841 -8.902 11.196 1.00 88.75 106 ASP A C 1
ATOM 778 O O . ASP A 1 106 ? -0.970 -9.997 10.650 1.00 88.75 106 ASP A O 1
ATOM 782 N N . VAL A 1 107 ? -1.437 -7.815 10.699 1.00 92.69 107 VAL A N 1
ATOM 783 C CA . VAL A 1 107 ? -2.291 -7.843 9.511 1.00 92.69 107 VAL A CA 1
ATOM 784 C C . VAL A 1 107 ? -1.571 -7.205 8.335 1.00 92.69 107 VAL A C 1
ATOM 786 O O . VAL A 1 107 ? -1.075 -6.084 8.427 1.00 92.69 107 VAL A O 1
ATOM 789 N N . SER A 1 108 ? -1.586 -7.889 7.193 1.00 94.75 108 SER A N 1
ATOM 790 C CA . SER A 1 108 ? -1.173 -7.318 5.911 1.00 94.75 108 SER A CA 1
ATOM 791 C C . SER A 1 108 ? -2.383 -7.145 4.999 1.00 94.75 108 SER A C 1
ATOM 793 O O . SER A 1 108 ? -3.148 -8.086 4.781 1.00 94.75 108 SER A O 1
ATOM 795 N N . VAL A 1 109 ? -2.564 -5.936 4.476 1.00 96.56 109 VAL A N 1
ATOM 796 C CA . VAL A 1 109 ? -3.682 -5.564 3.603 1.00 96.56 109 VAL A CA 1
ATOM 797 C C . VAL A 1 109 ? -3.140 -5.132 2.252 1.00 96.56 109 VAL A C 1
ATOM 799 O O . VAL A 1 109 ? -2.245 -4.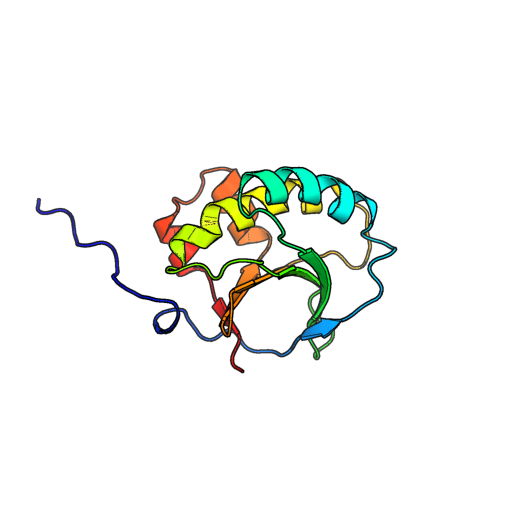299 2.184 1.00 96.56 109 VAL A O 1
ATOM 802 N N . VAL A 1 110 ? -3.687 -5.678 1.175 1.00 96.75 110 VAL A N 1
ATOM 803 C CA . VAL A 1 110 ? -3.288 -5.387 -0.199 1.00 96.75 110 VAL A CA 1
ATOM 804 C C . VAL A 1 110 ? -4.392 -4.640 -0.943 1.00 96.75 110 VAL A C 1
ATOM 806 O O . VAL A 1 110 ? -5.581 -4.918 -0.767 1.00 96.75 110 VAL A O 1
ATOM 809 N N . ALA A 1 111 ? -3.985 -3.704 -1.793 1.00 97.25 111 ALA A N 1
ATOM 810 C CA . ALA A 1 111 ? -4.843 -3.049 -2.769 1.00 97.25 111 ALA A CA 1
ATOM 811 C C . ALA A 1 111 ? -4.139 -2.971 -4.127 1.00 97.25 111 ALA A C 1
ATOM 813 O O . ALA A 1 111 ? -2.934 -2.719 -4.201 1.00 97.25 111 ALA A O 1
ATOM 814 N N . ASP A 1 112 ? -4.905 -3.137 -5.201 1.00 96.50 112 ASP A N 1
ATOM 815 C CA . ASP A 1 112 ? -4.402 -2.948 -6.558 1.00 96.50 112 ASP A CA 1
ATOM 816 C C . ASP A 1 112 ? -4.298 -1.458 -6.898 1.00 96.50 112 ASP A C 1
ATOM 818 O O . ASP A 1 112 ? -5.138 -0.642 -6.501 1.00 96.50 112 ASP A O 1
ATOM 822 N N . LYS A 1 113 ? -3.308 -1.105 -7.723 1.00 96.12 113 LYS A N 1
ATOM 823 C CA . LYS A 1 113 ? -3.106 0.251 -8.248 1.00 96.12 113 LYS A CA 1
ATOM 824 C C . LYS A 1 113 ? -4.391 0.821 -8.847 1.00 96.12 113 LYS A C 1
ATOM 826 O O . LYS A 1 113 ? -4.719 1.971 -8.582 1.00 96.12 113 LYS A O 1
ATOM 831 N N . ALA A 1 114 ? -5.137 0.028 -9.620 1.00 96.00 114 ALA A N 1
ATOM 832 C CA . ALA A 1 114 ? -6.386 0.471 -10.240 1.00 96.00 114 ALA A CA 1
ATOM 833 C C . ALA A 1 114 ? -7.426 0.929 -9.201 1.00 96.00 114 ALA A C 1
ATOM 835 O O . ALA A 1 114 ? -8.011 1.998 -9.351 1.00 96.00 114 ALA A O 1
ATOM 836 N N . ALA A 1 115 ? -7.597 0.178 -8.107 1.00 96.44 115 ALA A N 1
ATOM 837 C CA . ALA A 1 115 ? -8.525 0.543 -7.039 1.00 96.44 115 ALA A CA 1
ATOM 838 C C . ALA A 1 115 ? -8.089 1.824 -6.307 1.00 96.44 115 ALA A C 1
ATOM 840 O O . ALA A 1 115 ? -8.931 2.653 -5.968 1.00 96.44 115 ALA A O 1
ATOM 841 N N . ILE A 1 116 ? -6.781 2.007 -6.096 1.00 97.06 116 ILE A N 1
ATOM 842 C CA . ILE A 1 116 ? -6.223 3.218 -5.475 1.00 97.06 116 ILE A CA 1
ATOM 843 C C . ILE A 1 116 ? -6.434 4.439 -6.379 1.00 97.06 116 ILE A C 1
ATOM 845 O O . ILE A 1 116 ? -6.808 5.507 -5.896 1.00 97.06 116 ILE A O 1
ATOM 849 N N . MET A 1 117 ? -6.231 4.287 -7.690 1.00 96.56 117 MET A N 1
ATOM 850 C CA . MET A 1 117 ? -6.468 5.365 -8.654 1.00 96.56 117 MET A CA 1
ATOM 851 C C . MET A 1 117 ? -7.954 5.717 -8.754 1.00 96.56 117 MET A C 1
ATOM 853 O O . MET A 1 117 ? -8.282 6.897 -8.796 1.00 96.56 117 MET A O 1
ATOM 857 N N . ASP A 1 118 ? -8.858 4.733 -8.729 1.00 96.69 118 ASP A N 1
ATOM 858 C CA . ASP A 1 118 ? -10.303 4.989 -8.683 1.00 96.69 118 ASP A CA 1
ATOM 859 C C . ASP A 1 118 ? -10.704 5.785 -7.432 1.00 96.69 118 ASP A C 1
ATOM 861 O O . ASP A 1 118 ? -11.497 6.718 -7.534 1.00 96.69 118 ASP A O 1
ATOM 865 N N . LEU A 1 119 ? -10.137 5.453 -6.265 1.00 95.81 119 LEU A N 1
ATOM 866 C CA . LEU A 1 119 ? -10.354 6.198 -5.020 1.00 95.81 119 LEU A CA 1
ATOM 867 C C . LEU A 1 119 ? -9.825 7.639 -5.115 1.00 95.81 119 LEU A C 1
ATOM 869 O O . LEU A 1 119 ? -10.457 8.576 -4.624 1.00 95.81 119 LEU A O 1
ATOM 873 N N . PHE A 1 120 ? -8.644 7.827 -5.709 1.00 94.69 120 PHE A N 1
ATOM 874 C CA . PHE A 1 120 ? -8.031 9.146 -5.869 1.00 94.69 120 PHE A CA 1
ATOM 875 C C . PHE A 1 120 ? -8.801 10.037 -6.844 1.00 94.69 120 PHE A C 1
ATOM 877 O O . PHE A 1 120 ? -8.982 11.217 -6.573 1.00 94.69 120 PHE A O 1
ATOM 884 N N . LEU A 1 121 ? -9.284 9.461 -7.945 1.00 94.75 121 LEU A N 1
ATOM 885 C CA . LEU A 1 121 ? -10.116 10.132 -8.945 1.00 94.75 121 LEU A CA 1
ATOM 886 C C . LEU A 1 121 ? -11.587 10.253 -8.515 1.00 94.75 121 LEU A C 1
ATOM 888 O O . LEU A 1 121 ? -12.425 10.592 -9.346 1.00 94.75 121 LEU A O 1
ATOM 892 N N . GLU A 1 122 ? -11.901 9.919 -7.259 1.00 93.69 122 GLU A N 1
ATOM 893 C CA . GLU A 1 122 ? -13.245 9.997 -6.669 1.00 93.69 122 GLU A CA 1
ATOM 894 C C . GLU A 1 122 ? -14.311 9.205 -7.451 1.00 93.69 122 GLU A C 1
ATOM 896 O O . GLU A 1 122 ? -15.505 9.481 -7.378 1.00 93.69 122 GLU A O 1
ATOM 901 N N . ARG A 1 123 ? -13.891 8.168 -8.188 1.00 95.19 123 ARG A N 1
ATOM 902 C CA . ARG A 1 123 ? -14.790 7.246 -8.905 1.00 95.19 123 ARG A CA 1
ATOM 903 C C . ARG A 1 123 ? -15.478 6.262 -7.967 1.00 95.19 123 ARG A C 1
ATOM 905 O O . ARG A 1 123 ? -16.492 5.669 -8.325 1.00 95.19 123 ARG A O 1
ATOM 912 N N . VAL A 1 124 ? -14.887 6.054 -6.795 1.00 94.50 124 VAL A N 1
ATOM 913 C CA . VAL A 1 124 ? -15.445 5.276 -5.693 1.00 94.50 124 VAL A CA 1
ATOM 914 C C . VAL A 1 124 ? -15.275 6.046 -4.396 1.00 94.50 124 VAL A C 1
ATOM 916 O O . VAL A 1 124 ? -14.286 6.761 -4.215 1.00 94.50 124 VAL A O 1
ATOM 919 N N . ASP A 1 125 ? -16.224 5.871 -3.483 1.00 93.81 125 ASP A N 1
ATOM 920 C CA . ASP A 1 125 ? -16.081 6.353 -2.116 1.00 93.81 125 ASP A CA 1
ATOM 921 C C . ASP A 1 125 ? -15.160 5.437 -1.287 1.00 93.81 125 ASP A C 1
ATOM 923 O O . ASP A 1 125 ? -14.678 4.387 -1.734 1.00 93.81 125 ASP A O 1
ATOM 927 N N . GLU A 1 126 ? -14.887 5.851 -0.052 1.00 93.69 126 GLU A N 1
ATOM 928 C CA . GLU A 1 126 ? -13.990 5.120 0.842 1.00 93.69 126 GLU A CA 1
ATOM 929 C C . GLU A 1 126 ? -14.541 3.743 1.222 1.00 93.69 126 GLU A C 1
ATOM 931 O O . GLU A 1 126 ? -13.773 2.789 1.326 1.00 93.69 126 GLU A O 1
ATOM 936 N N . ALA A 1 127 ? -15.861 3.605 1.380 1.00 92.00 127 ALA A N 1
ATOM 937 C CA . ALA A 1 127 ? -16.487 2.337 1.744 1.00 92.00 127 ALA A CA 1
ATOM 938 C C . ALA A 1 127 ? -16.377 1.312 0.604 1.00 92.00 127 ALA A C 1
ATOM 940 O O . ALA A 1 127 ? -16.007 0.156 0.828 1.00 92.00 127 ALA A O 1
ATOM 941 N N . ALA A 1 128 ? -16.628 1.747 -0.630 1.00 94.06 128 ALA A N 1
ATOM 942 C CA . ALA A 1 128 ? -16.464 0.951 -1.835 1.00 94.06 128 ALA A CA 1
ATOM 943 C C . ALA A 1 128 ? -14.995 0.574 -2.072 1.00 94.06 128 ALA A C 1
ATOM 945 O O . ALA A 1 128 ? -14.717 -0.549 -2.495 1.00 94.06 128 ALA A O 1
ATOM 946 N N . PHE A 1 129 ? -14.046 1.464 -1.763 1.00 95.75 129 PHE A N 1
ATOM 947 C CA . PHE A 1 129 ? -12.623 1.129 -1.793 1.00 95.75 129 PHE A CA 1
ATOM 948 C C . PHE A 1 129 ? -12.248 0.099 -0.720 1.00 95.75 129 PHE A C 1
ATOM 950 O O . PHE A 1 129 ? -11.595 -0.893 -1.037 1.00 95.75 129 PHE A O 1
ATOM 957 N N . VAL A 1 130 ? -12.707 0.272 0.524 1.00 94.75 130 VAL A N 1
ATOM 958 C CA . VAL A 1 130 ? -12.467 -0.685 1.618 1.00 94.75 130 VAL A CA 1
ATOM 959 C C . VAL A 1 130 ? -12.984 -2.081 1.256 1.00 94.75 130 VAL A C 1
ATOM 961 O O . VAL A 1 130 ? -12.302 -3.069 1.515 1.00 94.75 130 VAL A O 1
ATOM 964 N N . ALA A 1 131 ? -14.130 -2.181 0.577 1.00 93.12 131 ALA A N 1
ATOM 965 C CA . ALA A 1 131 ? -14.677 -3.454 0.099 1.00 93.12 131 ALA A CA 1
ATOM 966 C C . ALA A 1 131 ? -13.821 -4.149 -0.984 1.00 93.12 131 ALA A C 1
ATOM 968 O O . ALA A 1 131 ? -13.995 -5.347 -1.235 1.00 93.12 131 ALA A O 1
ATOM 969 N N . ARG A 1 132 ? -12.910 -3.413 -1.637 1.00 94.62 132 ARG A N 1
ATOM 970 C CA . ARG A 1 132 ? -11.942 -3.931 -2.619 1.00 94.62 132 ARG A CA 1
ATOM 971 C C . ARG A 1 132 ? -10.607 -4.328 -1.983 1.00 94.62 132 ARG A C 1
ATOM 973 O O . ARG A 1 132 ? -9.793 -4.944 -2.665 1.00 94.62 132 ARG A O 1
ATOM 980 N N . LEU A 1 133 ? -10.375 -3.998 -0.711 1.00 95.44 133 LEU A N 1
ATOM 981 C CA . LEU A 1 133 ? -9.161 -4.397 -0.004 1.00 95.44 133 LEU A CA 1
ATOM 982 C C . LEU A 1 133 ? -9.129 -5.913 0.209 1.00 95.44 133 LEU A C 1
ATOM 984 O O . LEU A 1 133 ? -10.134 -6.539 0.557 1.00 95.44 133 LEU A O 1
ATOM 988 N N . GLY A 1 134 ? -7.943 -6.490 0.043 1.00 94.25 134 GLY A N 1
ATOM 989 C CA . GLY A 1 134 ? -7.663 -7.878 0.380 1.00 94.25 134 GLY A CA 1
ATOM 990 C C . GLY A 1 134 ? -6.818 -7.974 1.644 1.00 94.25 134 GLY A C 1
ATOM 991 O O . GLY A 1 134 ? -5.911 -7.175 1.842 1.00 94.25 134 GLY A O 1
ATOM 992 N N . ARG A 1 135 ? -7.063 -8.967 2.495 1.00 94.12 135 ARG A N 1
ATOM 993 C CA . ARG A 1 135 ? -6.140 -9.349 3.572 1.00 94.12 135 ARG A CA 1
ATOM 994 C C . ARG A 1 135 ? -5.241 -10.473 3.073 1.00 94.12 135 ARG A C 1
ATOM 996 O O . ARG A 1 135 ? -5.757 -11.479 2.599 1.00 94.12 135 ARG A O 1
ATOM 1003 N N . LEU A 1 136 ? -3.927 -10.342 3.199 1.00 91.00 136 LEU A N 1
ATOM 1004 C CA . LEU A 1 136 ? -3.014 -11.442 2.887 1.00 91.00 136 LEU A CA 1
ATOM 1005 C C . LEU A 1 136 ? -3.111 -12.510 3.983 1.00 91.00 136 LEU A C 1
ATOM 1007 O O . LEU A 1 136 ? -3.114 -12.183 5.171 1.00 91.00 136 LEU A O 1
ATOM 1011 N N . GLY A 1 137 ? -3.256 -13.772 3.575 1.00 75.00 137 GLY A N 1
ATOM 1012 C CA . GLY A 1 137 ? -3.197 -14.908 4.493 1.00 75.00 137 GLY A CA 1
ATOM 1013 C C . GLY A 1 137 ? -1.770 -15.079 5.008 1.00 75.00 137 GLY A C 1
ATOM 1014 O O . GLY A 1 137 ? -0.845 -15.126 4.197 1.00 75.00 137 GLY A O 1
ATOM 1015 N N . GLY A 1 138 ? -1.613 -15.098 6.333 1.00 55.50 138 GLY A N 1
ATOM 1016 C CA . GLY A 1 138 ? -0.371 -15.503 6.996 1.00 55.50 138 GLY A CA 1
ATOM 1017 C C . GLY A 1 138 ? -0.187 -17.011 6.980 1.00 55.50 138 GLY A C 1
ATOM 1018 O O . GLY A 1 138 ? -1.216 -17.720 6.874 1.00 55.50 138 GLY A O 1
#

Mean predicted aligned error: 5.16 Å

Radius of gyration: 14.51 Å; Cα contacts (8 Å, |Δi|>4): 242; chains: 1; bounding box: 52×29×31 Å